Protein AF-A0A6A6FLW8-F1 (afdb_monomer)

Solvent-accessible surface area (backbone atoms only — not comparable to full-atom values): 6625 Å² total; per-residue (Å²): 142,70,78,89,72,39,71,66,57,57,48,50,57,51,49,51,52,50,20,38,68,76,42,47,80,53,38,36,57,57,43,47,61,60,68,68,51,71,80,76,84,62,86,74,70,90,83,48,68,68,56,58,51,49,52,51,32,51,50,52,29,50,48,35,39,62,51,28,50,72,46,71,84,45,44,79,76,52,28,61,36,38,48,64,29,41,50,59,54,53,50,54,27,65,71,36,90,77,64,44,72,78,45,76,5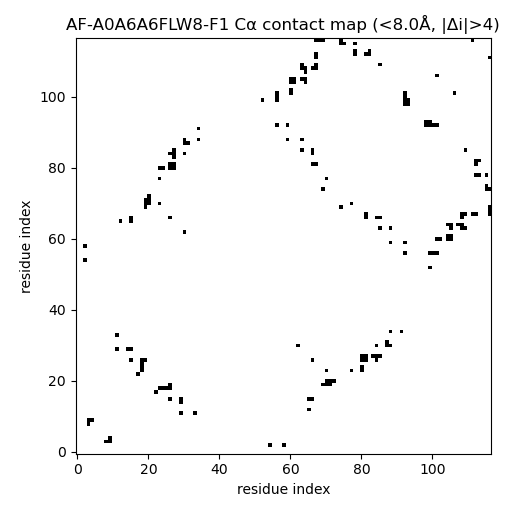9,23,53,51,16,52,52,23,38,78,72,42,77

Foldseek 3Di:
DPLVPDVLLVVLLVVLVVCLAPNLQCLQVSLVVLLPPPLDPPVPDDPCPPVSLVSNLVSLLVSLLSLLDAGDPDLVVSLVSSVSNNVVSCVSQ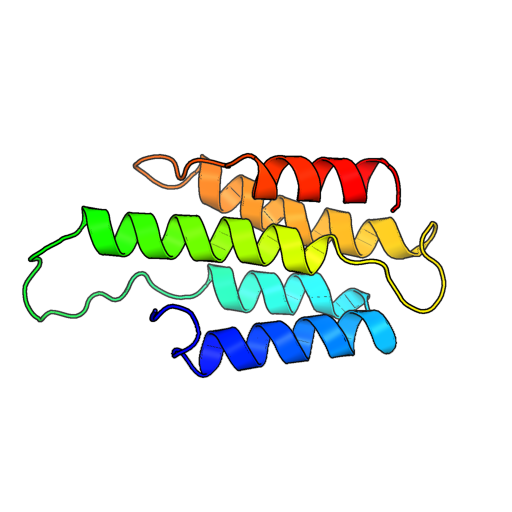CPDVVHRDRDPSSVVSVVSSVVSD

Radius of gyration: 14.6 Å; Cα contacts (8 Å, |Δi|>4): 99; chains: 1; bounding box: 32×24×46 Å

Sequence (117 aa):
PGVDSEPRFTAVVRLLRHAREVWPACMSNIVQFVLEEPIGQSEEADYAPNAKLAAKTFKLNKLMSLVSLTLAEQPKKDSDYQEASVIPILRYMSEHQPPLHINREGYRAVVRIQLGQ

Structure (mmCIF, N/CA/C/O backbone):
data_AF-A0A6A6FLW8-F1
#
_entry.id   AF-A0A6A6FLW8-F1
#
loop_
_atom_site.group_PDB
_atom_site.id
_atom_site.type_symbol
_atom_site.label_atom_id
_atom_site.label_alt_id
_atom_site.label_comp_id
_atom_site.label_asym_id
_atom_site.label_entity_id
_atom_site.label_seq_id
_atom_site.pdbx_PDB_ins_code
_atom_site.Cartn_x
_atom_site.Cartn_y
_atom_site.Cartn_z
_atom_site.occupancy
_atom_site.B_iso_or_equiv
_atom_site.auth_seq_id
_atom_site.auth_comp_id
_atom_site.auth_asym_id
_atom_site.auth_atom_id
_atom_site.pdbx_PDB_model_num
ATOM 1 N N . PRO A 1 1 ? 0.655 12.848 -16.364 1.00 40.12 1 PRO A N 1
ATOM 2 C CA . PRO A 1 1 ? -0.552 12.533 -17.164 1.00 40.12 1 PRO A CA 1
ATOM 3 C C . PRO A 1 1 ? -0.604 11.035 -17.514 1.00 40.12 1 PRO A C 1
ATOM 5 O O . PRO A 1 1 ? 0.242 10.573 -18.270 1.00 40.12 1 PRO A O 1
ATOM 8 N N . GLY A 1 2 ? -1.543 10.278 -16.929 1.00 51.34 2 GLY A N 1
ATOM 9 C CA . GLY A 1 2 ? -1.925 8.970 -17.486 1.00 51.34 2 GLY A CA 1
ATOM 10 C C . GLY A 1 2 ? -2.013 7.749 -16.563 1.00 51.34 2 GLY A C 1
ATOM 11 O O . GLY A 1 2 ? -2.295 6.679 -17.077 1.00 51.34 2 GLY A O 1
ATOM 12 N N . VAL A 1 3 ? -1.827 7.853 -15.240 1.00 50.56 3 VAL A N 1
ATOM 13 C CA . VAL A 1 3 ? -2.237 6.756 -14.319 1.00 50.56 3 VAL A CA 1
ATOM 14 C C . VAL A 1 3 ? -3.674 6.965 -13.814 1.00 50.56 3 VAL A C 1
ATOM 16 O O . VAL A 1 3 ? -4.359 6.010 -13.467 1.00 50.56 3 VAL A O 1
ATOM 19 N N . ASP A 1 4 ? -4.178 8.202 -13.895 1.00 45.25 4 ASP A N 1
ATOM 20 C CA . ASP A 1 4 ? -5.575 8.561 -13.606 1.00 45.25 4 ASP A CA 1
ATOM 21 C C . ASP A 1 4 ? -6.562 8.185 -14.732 1.00 45.25 4 ASP A C 1
ATOM 23 O O . ASP A 1 4 ? -7.763 8.390 -14.587 1.00 45.25 4 ASP A O 1
ATOM 27 N N . SER A 1 5 ? -6.081 7.618 -15.846 1.00 52.84 5 SER A N 1
ATOM 28 C CA . SER A 1 5 ? -6.912 7.202 -16.991 1.00 52.84 5 SER A CA 1
ATOM 29 C C . SER A 1 5 ? -7.181 5.699 -17.045 1.00 52.84 5 SER A C 1
ATOM 31 O O . SER A 1 5 ? -7.624 5.200 -18.074 1.00 52.84 5 SER A O 1
ATOM 33 N N . GLU A 1 6 ? -6.941 4.965 -15.958 1.00 75.38 6 GLU A N 1
ATOM 34 C CA . GLU A 1 6 ? -7.376 3.576 -15.870 1.00 75.38 6 GLU A CA 1
ATOM 35 C C . GLU A 1 6 ? -8.628 3.477 -14.986 1.00 75.38 6 GLU A C 1
ATOM 37 O O . GLU A 1 6 ? -8.533 3.616 -13.760 1.00 75.38 6 GLU A O 1
ATOM 42 N N . PRO A 1 7 ? -9.815 3.228 -15.571 1.00 84.00 7 PRO A N 1
ATOM 43 C CA . PRO A 1 7 ? -11.085 3.251 -14.843 1.00 84.00 7 PRO A CA 1
ATOM 44 C C . PRO A 1 7 ? -11.104 2.272 -13.662 1.00 84.00 7 PRO A C 1
ATOM 46 O O . PRO A 1 7 ? -11.736 2.547 -12.639 1.00 84.00 7 PRO A O 1
ATOM 49 N N . ARG A 1 8 ? -10.349 1.168 -13.762 1.00 85.62 8 ARG A N 1
ATOM 50 C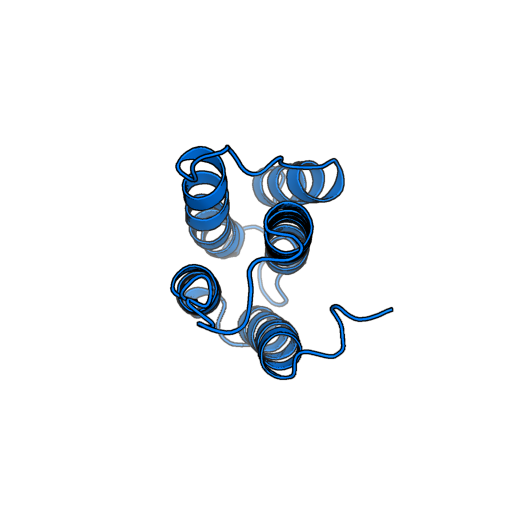 CA . ARG A 1 8 ? -10.158 0.198 -12.679 1.00 85.62 8 ARG A CA 1
ATOM 51 C C . ARG A 1 8 ? -9.492 0.830 -11.460 1.00 85.62 8 ARG A C 1
ATOM 53 O O . ARG A 1 8 ? -9.996 0.681 -10.349 1.00 85.62 8 ARG A O 1
ATOM 60 N N . PHE A 1 9 ? -8.396 1.564 -11.644 1.00 88.81 9 PHE A N 1
ATOM 61 C CA . PHE A 1 9 ? -7.694 2.177 -10.518 1.00 88.81 9 PHE A CA 1
ATOM 62 C C . PHE A 1 9 ? -8.534 3.289 -9.879 1.00 88.81 9 PHE A C 1
ATOM 64 O O . PHE A 1 9 ? -8.593 3.401 -8.655 1.00 88.81 9 PHE A O 1
ATOM 71 N N . THR A 1 10 ? -9.289 4.051 -10.677 1.00 91.31 10 THR A N 1
ATOM 72 C CA . THR A 1 10 ? -10.263 5.010 -10.133 1.00 91.31 10 THR A CA 1
ATOM 73 C C . THR A 1 10 ? -11.354 4.317 -9.307 1.00 91.31 10 THR A C 1
ATOM 75 O O . THR A 1 10 ? -11.748 4.834 -8.259 1.00 91.31 10 THR A O 1
ATOM 78 N N . ALA A 1 11 ? -11.837 3.147 -9.740 1.00 92.75 11 ALA A N 1
ATOM 79 C CA . ALA A 1 11 ? -12.787 2.352 -8.964 1.00 92.75 11 ALA A CA 1
ATOM 80 C C . ALA A 1 11 ? -12.175 1.894 -7.632 1.00 92.75 11 ALA A C 1
ATOM 82 O O . ALA A 1 11 ? -12.797 2.086 -6.592 1.00 92.75 11 ALA A O 1
ATOM 83 N N . VAL A 1 12 ? -10.929 1.410 -7.633 1.00 94.25 12 VAL A N 1
ATOM 84 C CA . VAL A 1 12 ? -10.187 1.030 -6.414 1.00 94.25 12 VAL A CA 1
ATOM 85 C C . VAL A 1 12 ? -10.074 2.199 -5.435 1.00 94.25 12 VAL A C 1
ATOM 87 O O . VAL A 1 12 ? -10.352 2.034 -4.249 1.00 94.25 12 VAL A O 1
ATOM 90 N N . VAL A 1 13 ? -9.731 3.401 -5.913 1.00 94.69 13 VAL A N 1
ATOM 91 C CA . VAL A 1 13 ? -9.660 4.611 -5.071 1.00 94.69 13 VAL A CA 1
ATOM 92 C C . VAL A 1 13 ? -11.000 4.885 -4.380 1.00 94.69 13 VAL A C 1
ATOM 94 O O . VAL A 1 13 ? -11.028 5.210 -3.189 1.00 94.69 13 VAL A O 1
ATOM 97 N N . ARG A 1 14 ? -12.111 4.766 -5.117 1.00 94.56 14 ARG A N 1
ATOM 98 C CA . ARG A 1 14 ? -13.464 4.988 -4.583 1.00 94.56 14 ARG A CA 1
ATOM 99 C C . ARG A 1 14 ? -13.889 3.881 -3.622 1.00 94.56 14 ARG A C 1
ATOM 101 O O . ARG A 1 14 ? -14.426 4.197 -2.567 1.00 94.56 14 ARG A O 1
ATOM 108 N N . LEU A 1 15 ? -13.599 2.624 -3.945 1.00 95.38 15 LEU A N 1
ATOM 109 C CA . LEU A 1 15 ? -13.891 1.474 -3.090 1.00 95.38 15 LEU A CA 1
ATOM 110 C C . LEU A 1 15 ? -13.135 1.561 -1.768 1.00 95.38 15 LEU A C 1
ATOM 112 O O . LEU A 1 15 ? -13.750 1.419 -0.721 1.00 95.38 15 LEU A O 1
ATOM 116 N N . LEU A 1 16 ? -11.836 1.878 -1.791 1.00 95.31 16 LEU A N 1
ATOM 117 C CA . LEU A 1 16 ? -11.057 2.065 -0.564 1.00 95.31 16 LEU A CA 1
ATOM 118 C C . LEU A 1 16 ? -11.581 3.229 0.273 1.00 95.31 16 LEU A C 1
ATOM 120 O O . LEU A 1 16 ? -11.597 3.141 1.496 1.00 95.31 16 LEU A O 1
ATOM 124 N N . ARG A 1 17 ? -12.013 4.320 -0.370 1.00 93.94 17 ARG A N 1
ATOM 125 C CA . ARG A 1 17 ? -12.653 5.431 0.341 1.00 93.94 17 ARG A CA 1
ATOM 126 C C . ARG A 1 17 ? -13.919 4.977 1.052 1.00 93.94 17 ARG A C 1
ATOM 128 O O . ARG A 1 17 ? -14.027 5.188 2.250 1.00 93.94 17 ARG A O 1
ATOM 135 N N . HIS A 1 18 ? -14.812 4.315 0.330 1.00 94.19 18 HIS A N 1
ATOM 136 C CA . HIS A 1 18 ? -16.068 3.840 0.890 1.00 94.19 18 HIS A CA 1
ATOM 137 C C . HIS A 1 18 ? -15.858 2.781 1.984 1.00 94.19 18 HIS A C 1
ATOM 139 O O . HIS A 1 18 ? -16.498 2.837 3.028 1.00 94.19 18 HIS A O 1
ATOM 145 N N . ALA A 1 19 ? -14.909 1.862 1.792 1.00 93.50 19 ALA A N 1
ATOM 146 C CA . ALA A 1 19 ? -14.544 0.858 2.786 1.00 93.50 19 ALA A CA 1
ATOM 147 C C . ALA A 1 19 ? -14.093 1.498 4.105 1.00 93.50 19 ALA A C 1
ATOM 149 O O . ALA A 1 19 ? -14.560 1.094 5.161 1.00 93.50 19 ALA A O 1
ATOM 150 N N . ARG A 1 20 ? -13.260 2.546 4.065 1.00 91.00 20 ARG A N 1
ATOM 151 C CA . ARG A 1 20 ? -12.829 3.260 5.283 1.00 91.00 20 ARG A CA 1
ATOM 152 C C . ARG A 1 20 ? -13.958 3.963 6.036 1.00 91.00 20 ARG A C 1
ATOM 154 O O . ARG A 1 20 ? -13.797 4.255 7.217 1.00 91.00 20 ARG A O 1
ATOM 161 N N . GLU A 1 21 ? -15.039 4.291 5.339 1.00 89.50 21 GLU A N 1
ATOM 162 C CA . GLU A 1 21 ? -16.194 4.989 5.903 1.00 89.50 21 GLU A CA 1
ATOM 163 C C . GLU A 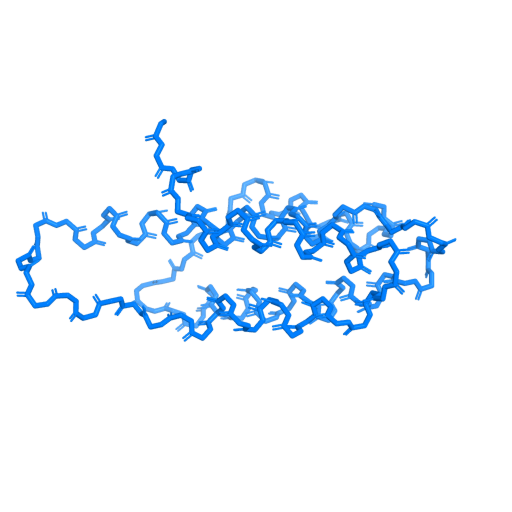1 21 ? -17.249 4.018 6.440 1.00 89.50 21 GLU A C 1
ATOM 165 O O . GLU A 1 21 ? -17.920 4.351 7.407 1.00 89.50 21 GLU A O 1
ATOM 170 N N . VAL A 1 22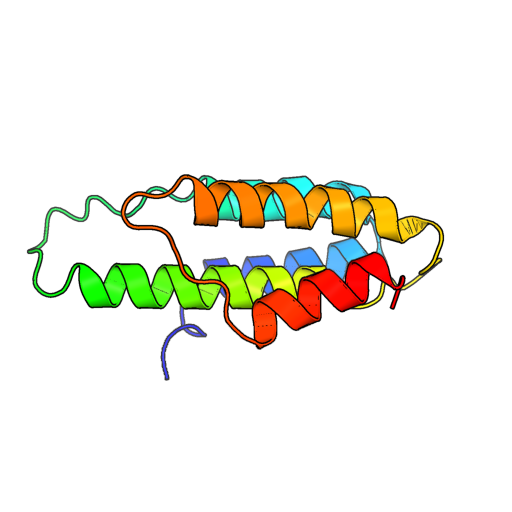 ? -17.409 2.843 5.818 1.00 91.31 22 VAL A N 1
ATOM 171 C CA . VAL A 1 22 ? -18.570 1.966 6.060 1.00 91.31 22 VAL A CA 1
ATOM 172 C C . VAL A 1 22 ? -18.191 0.531 6.433 1.00 91.31 22 VAL A C 1
ATOM 174 O O . VAL A 1 22 ? -18.923 -0.119 7.175 1.00 91.31 22 VAL A O 1
ATOM 177 N N . TRP A 1 23 ? -17.077 -0.006 5.923 1.00 91.88 23 TRP A N 1
ATOM 178 C CA . TRP A 1 23 ? -16.673 -1.391 6.195 1.00 91.88 23 TRP A CA 1
ATOM 179 C C . TRP A 1 23 ? -15.154 -1.615 6.048 1.00 91.88 23 TRP A C 1
ATOM 181 O O . TRP A 1 23 ? -14.701 -2.168 5.040 1.00 91.88 23 TRP A O 1
ATOM 191 N N . PRO A 1 24 ? -14.339 -1.230 7.052 1.00 91.50 24 PRO A N 1
ATOM 192 C CA . PRO A 1 24 ? -12.877 -1.316 6.974 1.00 91.50 24 PRO A CA 1
ATOM 193 C C . PRO A 1 24 ? -12.329 -2.722 6.699 1.00 91.50 24 PRO A C 1
ATOM 195 O O . PRO A 1 24 ? -11.325 -2.879 6.006 1.00 91.50 24 PRO A O 1
ATOM 198 N N . ALA A 1 25 ? -13.017 -3.763 7.172 1.00 91.44 25 ALA A N 1
ATOM 199 C CA . ALA A 1 25 ? -12.576 -5.146 7.012 1.00 91.44 25 ALA A CA 1
ATOM 200 C C . ALA A 1 25 ? -12.474 -5.611 5.545 1.00 91.44 25 ALA A C 1
ATOM 202 O O . ALA A 1 25 ? -11.740 -6.554 5.259 1.00 91.44 25 ALA A O 1
ATOM 203 N N . CYS A 1 26 ? -13.155 -4.960 4.592 1.00 94.19 26 CYS A N 1
ATOM 204 C CA . CYS A 1 26 ? -13.047 -5.325 3.175 1.00 94.19 26 CYS A CA 1
ATOM 205 C C . CYS A 1 26 ? -11.832 -4.700 2.462 1.00 94.19 26 CYS A C 1
ATOM 207 O O . CYS A 1 26 ? -11.562 -5.043 1.307 1.00 94.19 26 CYS A O 1
ATOM 209 N N . MET A 1 27 ? -11.062 -3.827 3.128 1.00 95.12 27 MET A N 1
ATOM 210 C CA . MET A 1 27 ? -9.891 -3.166 2.535 1.00 95.12 27 MET A CA 1
ATOM 211 C C . MET A 1 27 ? -8.857 -4.167 2.010 1.00 95.12 27 MET A C 1
ATOM 213 O O . MET A 1 27 ? -8.330 -3.972 0.913 1.00 95.12 27 MET A O 1
ATOM 217 N N . SER A 1 28 ? -8.623 -5.269 2.730 1.00 94.94 28 SER A N 1
ATOM 218 C CA . SER A 1 28 ? -7.661 -6.296 2.313 1.00 94.94 28 SER A CA 1
ATOM 219 C C . SER A 1 28 ? -8.108 -7.012 1.036 1.00 94.94 28 SER A C 1
ATOM 221 O O . SER A 1 28 ? -7.283 -7.253 0.158 1.00 94.94 28 SER A O 1
ATOM 223 N N . ASN A 1 29 ? -9.415 -7.242 0.865 1.00 96.19 29 ASN A N 1
ATOM 224 C CA . ASN A 1 29 ? -9.977 -7.821 -0.361 1.00 96.19 29 ASN A CA 1
ATOM 225 C C . ASN A 1 29 ? -9.799 -6.876 -1.559 1.00 96.19 29 ASN A C 1
ATOM 227 O O . ASN A 1 29 ? -9.460 -7.313 -2.656 1.00 96.19 29 ASN A O 1
ATOM 231 N N . ILE A 1 30 ? -9.991 -5.567 -1.353 1.00 96.44 30 ILE A N 1
ATOM 232 C CA . ILE A 1 30 ? -9.783 -4.562 -2.407 1.00 96.44 30 ILE A CA 1
ATOM 233 C C . ILE A 1 30 ? -8.306 -4.509 -2.812 1.00 96.44 30 ILE A C 1
ATOM 235 O O . ILE A 1 30 ? -8.000 -4.430 -4.001 1.00 96.44 30 ILE A O 1
ATOM 239 N N . VAL A 1 31 ? -7.387 -4.566 -1.844 1.00 96.75 31 VAL A N 1
ATOM 240 C CA . VAL A 1 31 ? -5.948 -4.643 -2.129 1.00 96.75 31 VAL A CA 1
ATOM 241 C C . VAL A 1 31 ? -5.623 -5.912 -2.908 1.00 96.75 31 VAL A C 1
ATOM 243 O O . VAL A 1 31 ? -4.952 -5.832 -3.935 1.00 96.75 31 VAL A O 1
ATOM 246 N N . GLN A 1 32 ? -6.121 -7.064 -2.467 1.00 94.94 32 GLN A N 1
ATOM 247 C CA . GLN A 1 32 ? -5.886 -8.339 -3.133 1.00 94.94 32 GLN A CA 1
ATOM 248 C C . GLN A 1 32 ? -6.378 -8.320 -4.587 1.00 94.94 32 GLN A C 1
ATOM 250 O O . GLN A 1 32 ? -5.631 -8.707 -5.481 1.00 94.94 32 GLN A O 1
ATOM 255 N N . PHE A 1 33 ? -7.549 -7.734 -4.850 1.00 93.19 33 PHE A N 1
ATOM 256 C CA . PHE A 1 33 ? -8.061 -7.526 -6.208 1.00 93.19 33 PHE A CA 1
ATOM 257 C C . PHE A 1 33 ? -7.114 -6.711 -7.111 1.00 93.19 33 PHE A C 1
ATOM 259 O O . PHE A 1 33 ? -7.107 -6.899 -8.329 1.00 93.19 33 PHE A O 1
ATOM 266 N N . VAL A 1 34 ? -6.319 -5.793 -6.548 1.00 92.75 34 VAL A N 1
ATOM 267 C CA . VAL A 1 34 ? -5.284 -5.058 -7.298 1.00 92.75 34 VAL A CA 1
ATOM 268 C C . VAL A 1 34 ? -4.041 -5.919 -7.518 1.00 92.75 34 VAL A C 1
ATOM 270 O O . VAL A 1 34 ? -3.452 -5.869 -8.594 1.00 92.75 34 VAL A O 1
ATOM 273 N N . LEU A 1 35 ? -3.625 -6.698 -6.517 1.00 92.75 35 LEU A N 1
ATOM 274 C CA . LEU A 1 35 ? -2.419 -7.530 -6.598 1.00 92.75 35 LEU A CA 1
ATOM 275 C C . LEU A 1 35 ? -2.584 -8.724 -7.547 1.00 92.75 35 LEU A C 1
ATOM 277 O O . LEU A 1 35 ? -1.627 -9.096 -8.222 1.00 92.75 35 LEU A O 1
ATOM 281 N N . GLU A 1 36 ? -3.795 -9.273 -7.639 1.00 89.44 36 GLU A N 1
ATOM 282 C CA . GLU A 1 36 ? -4.168 -10.354 -8.560 1.00 89.44 36 GLU A CA 1
ATOM 283 C C . GLU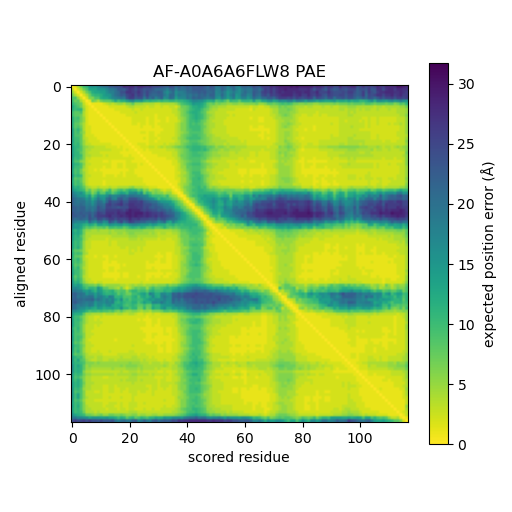 A 1 36 ? -4.270 -9.897 -10.020 1.00 89.44 36 GLU A C 1
ATOM 285 O O . GLU A 1 36 ? -4.490 -10.717 -10.908 1.00 89.44 36 GLU A O 1
ATOM 290 N N . GLU A 1 37 ? -4.103 -8.600 -10.303 1.00 80.19 37 GLU A N 1
ATOM 291 C CA . GLU A 1 37 ? -4.024 -8.115 -11.674 1.00 80.19 37 GLU A CA 1
ATOM 292 C C . GLU A 1 37 ? -2.835 -8.769 -12.400 1.00 80.19 37 GLU A C 1
ATOM 294 O O . GLU A 1 37 ? -1.672 -8.482 -12.062 1.00 80.19 37 GLU A O 1
ATOM 299 N N . PRO A 1 38 ? -3.099 -9.619 -13.417 1.00 65.19 38 PRO A N 1
ATOM 300 C CA . PRO A 1 38 ? -2.030 -10.210 -14.193 1.00 65.19 38 PRO A CA 1
ATOM 301 C C . PRO A 1 38 ? -1.242 -9.075 -14.839 1.00 65.19 38 PRO A C 1
ATOM 303 O O . PRO A 1 38 ? -1.811 -8.126 -15.384 1.00 65.19 38 PRO A O 1
ATOM 306 N N . ILE A 1 39 ? 0.087 -9.155 -14.766 1.00 61.09 39 ILE A N 1
ATOM 307 C CA . ILE A 1 39 ? 0.948 -8.306 -15.588 1.00 61.09 39 ILE A CA 1
ATOM 308 C C . ILE A 1 39 ? 0.574 -8.668 -17.017 1.00 61.09 39 ILE A C 1
ATOM 310 O O . ILE A 1 39 ? 0.872 -9.779 -17.444 1.00 61.09 39 ILE A O 1
ATOM 314 N N . GLY A 1 40 ? -0.174 -7.791 -17.691 1.00 53.00 40 GLY A N 1
ATOM 315 C CA . GLY A 1 40 ? -0.760 -8.098 -18.986 1.00 53.00 40 GLY A CA 1
ATOM 316 C C . GLY A 1 40 ? 0.281 -8.725 -19.905 1.00 53.00 40 GLY A C 1
ATOM 317 O O . GLY A 1 40 ? 1.215 -8.047 -20.336 1.00 53.00 40 GLY A O 1
ATOM 318 N N . GLN A 1 41 ? 0.091 -10.011 -20.210 1.00 44.00 41 GLN A N 1
ATOM 319 C CA . GLN A 1 41 ? 0.643 -10.674 -21.386 1.00 44.00 41 GLN A CA 1
ATOM 320 C C . GLN A 1 41 ? -0.096 -10.109 -22.605 1.00 44.00 41 GLN A C 1
ATOM 322 O O . GLN A 1 41 ? -0.826 -10.801 -23.299 1.00 44.00 41 GLN A O 1
ATOM 327 N N . SER A 1 42 ? -0.018 -8.795 -22.807 1.00 44.00 42 SER A N 1
ATOM 328 C CA . SER A 1 42 ? -0.451 -8.191 -24.054 1.00 44.00 42 SER A CA 1
ATOM 329 C C . SER A 1 42 ? 0.600 -8.606 -25.080 1.00 44.00 42 SER A C 1
ATOM 331 O O . SER A 1 42 ? 1.713 -8.078 -25.046 1.00 44.00 42 SER A O 1
ATOM 333 N N . GLU A 1 43 ? 0.266 -9.572 -25.933 1.00 45.47 43 GLU A N 1
ATOM 334 C CA . GLU A 1 43 ? 1.102 -10.101 -27.026 1.00 45.47 43 GLU A CA 1
ATOM 335 C C . GLU A 1 43 ? 1.557 -9.017 -28.030 1.00 45.47 43 GLU A C 1
ATOM 337 O O . GLU A 1 43 ? 2.398 -9.254 -28.893 1.00 45.47 43 GLU A O 1
ATOM 342 N N . GLU A 1 44 ? 1.061 -7.790 -27.887 1.00 45.53 44 GLU A N 1
ATOM 343 C CA . GLU A 1 44 ? 1.489 -6.619 -28.639 1.00 45.53 44 GLU A CA 1
ATOM 344 C C . GLU A 1 44 ? 2.775 -6.020 -28.046 1.00 45.53 44 GLU A C 1
ATOM 346 O O . GLU A 1 44 ? 2.764 -5.176 -27.151 1.00 45.53 44 GLU A O 1
ATOM 351 N N . ALA A 1 45 ? 3.891 -6.514 -28.581 1.00 44.47 45 ALA A N 1
ATOM 352 C CA . ALA A 1 45 ? 5.194 -5.868 -28.712 1.00 44.47 45 ALA A CA 1
ATOM 353 C C . ALA A 1 45 ? 5.752 -5.126 -27.475 1.00 44.47 45 ALA A C 1
ATOM 355 O O . ALA A 1 45 ? 5.423 -3.988 -27.136 1.00 44.47 45 ALA A O 1
ATOM 356 N N . ASP A 1 46 ? 6.716 -5.802 -26.862 1.00 51.25 46 ASP A N 1
ATOM 357 C CA . ASP A 1 46 ? 7.494 -5.472 -25.675 1.00 51.25 46 ASP A CA 1
ATOM 358 C C . ASP A 1 46 ? 8.442 -4.263 -25.860 1.00 51.25 46 ASP A C 1
ATOM 360 O O . ASP A 1 46 ? 9.662 -4.371 -25.767 1.00 51.25 46 ASP A O 1
ATOM 364 N N . TYR A 1 47 ? 7.902 -3.077 -26.155 1.00 54.66 47 TYR A N 1
ATOM 365 C CA . TYR A 1 47 ? 8.729 -1.890 -26.417 1.00 54.66 47 TYR A CA 1
ATOM 366 C C . TYR A 1 47 ? 9.271 -1.204 -25.151 1.00 54.66 47 TYR A C 1
ATOM 368 O O . TYR A 1 47 ? 10.190 -0.391 -25.250 1.00 54.66 47 TYR A O 1
ATOM 376 N N . ALA A 1 48 ? 8.742 -1.501 -23.956 1.00 59.84 48 ALA A N 1
ATOM 377 C CA . ALA A 1 48 ? 9.219 -0.880 -22.715 1.00 59.84 48 ALA A CA 1
ATOM 378 C C . ALA A 1 48 ? 8.829 -1.664 -21.441 1.00 59.84 48 ALA A C 1
ATOM 380 O O . ALA A 1 48 ? 8.024 -1.167 -20.639 1.00 59.84 48 ALA A O 1
ATOM 381 N N . PRO A 1 49 ? 9.418 -2.847 -21.184 1.00 71.00 49 PRO A N 1
ATOM 382 C CA . PRO A 1 49 ? 9.192 -3.598 -19.941 1.00 71.00 49 PRO A CA 1
ATOM 383 C C . PRO A 1 49 ? 9.454 -2.736 -18.692 1.00 71.00 49 PRO A C 1
ATOM 385 O O . PRO A 1 49 ? 8.694 -2.768 -17.723 1.00 71.00 49 PRO A O 1
ATOM 388 N N . ASN A 1 50 ? 10.448 -1.845 -18.766 1.00 78.69 50 ASN A N 1
ATOM 389 C CA . ASN A 1 50 ? 10.784 -0.901 -17.699 1.00 78.69 50 ASN A CA 1
ATOM 390 C C . ASN A 1 50 ? 9.678 0.134 -17.423 1.00 78.69 50 ASN A C 1
ATOM 392 O O . ASN A 1 50 ? 9.469 0.508 -16.271 1.00 78.69 50 ASN A O 1
ATOM 396 N N . ALA A 1 51 ? 8.946 0.590 -18.446 1.00 81.94 51 ALA A N 1
ATOM 397 C CA . ALA A 1 51 ? 7.866 1.562 -18.265 1.00 81.94 51 ALA A CA 1
ATOM 398 C C . ALA A 1 51 ? 6.633 0.919 -17.611 1.00 81.94 51 ALA A C 1
ATOM 400 O O . ALA A 1 51 ? 6.048 1.506 -16.699 1.00 81.94 51 ALA A O 1
ATOM 401 N N . LYS A 1 52 ? 6.281 -0.314 -18.013 1.00 82.00 52 LYS A N 1
ATOM 402 C CA . LYS A 1 52 ? 5.216 -1.105 -17.367 1.00 82.00 52 LYS A CA 1
ATOM 403 C C . LYS A 1 52 ? 5.552 -1.369 -15.896 1.00 82.00 52 LYS A C 1
ATOM 405 O O . LYS A 1 52 ? 4.711 -1.164 -15.018 1.00 82.00 52 LYS A O 1
ATOM 410 N N . LEU A 1 53 ? 6.802 -1.742 -15.620 1.00 85.81 53 LEU A N 1
ATOM 411 C CA . LEU A 1 53 ? 7.303 -1.965 -14.265 1.00 85.81 53 LEU A CA 1
ATOM 412 C C . LEU A 1 53 ? 7.266 -0.689 -13.412 1.00 85.81 53 LEU A C 1
ATOM 414 O O . LEU A 1 53 ? 6.806 -0.719 -12.267 1.00 85.81 53 LEU A O 1
ATOM 418 N N . ALA A 1 54 ? 7.699 0.445 -13.968 1.00 88.56 54 ALA A N 1
ATOM 419 C CA . ALA A 1 54 ? 7.655 1.740 -13.294 1.00 88.56 54 ALA A CA 1
ATOM 420 C C . ALA A 1 54 ? 6.213 2.173 -12.988 1.00 88.56 54 ALA A C 1
ATOM 422 O O . ALA A 1 54 ? 5.927 2.608 -11.872 1.00 88.56 54 ALA A O 1
ATOM 423 N N . ALA A 1 55 ? 5.286 1.987 -13.932 1.00 88.06 55 ALA A N 1
ATOM 424 C CA . ALA A 1 55 ? 3.868 2.271 -13.728 1.00 88.06 55 ALA A CA 1
ATOM 425 C C . ALA A 1 55 ? 3.260 1.386 -12.627 1.00 88.06 55 ALA A C 1
ATOM 427 O O . ALA A 1 55 ? 2.551 1.897 -11.758 1.00 88.06 55 ALA A O 1
ATOM 428 N N . LYS A 1 56 ? 3.578 0.083 -12.603 1.00 89.44 56 LYS A N 1
ATOM 429 C CA . LYS A 1 56 ? 3.137 -0.829 -11.534 1.00 89.44 56 LYS A CA 1
ATOM 430 C C . LYS A 1 56 ? 3.720 -0.426 -10.178 1.00 89.44 56 LYS A C 1
ATOM 432 O O . LYS A 1 56 ? 2.981 -0.311 -9.205 1.00 89.44 56 LYS A O 1
ATOM 437 N N . THR A 1 57 ? 5.013 -0.111 -10.130 1.00 93.06 57 THR A N 1
ATOM 438 C CA . THR A 1 57 ? 5.686 0.381 -8.915 1.00 93.06 57 THR A CA 1
ATOM 439 C C . THR A 1 57 ? 5.025 1.656 -8.390 1.00 93.06 57 THR A C 1
ATOM 441 O O . THR A 1 57 ? 4.750 1.769 -7.194 1.00 93.06 57 THR A O 1
ATOM 444 N N . PHE A 1 58 ? 4.715 2.606 -9.275 1.00 93.38 58 PHE A N 1
ATOM 445 C CA . PHE A 1 58 ? 4.003 3.832 -8.921 1.00 93.38 58 PHE A CA 1
ATOM 446 C C . PHE A 1 58 ? 2.602 3.538 -8.365 1.00 93.38 58 PHE A C 1
ATOM 448 O O . PHE A 1 58 ? 2.259 4.037 -7.293 1.00 93.38 58 PHE A O 1
ATOM 455 N N . LYS A 1 59 ? 1.819 2.683 -9.039 1.00 93.19 59 LYS A N 1
ATOM 456 C CA . LYS A 1 59 ? 0.472 2.283 -8.594 1.00 93.19 59 LYS A CA 1
ATOM 457 C C . LYS A 1 59 ? 0.483 1.637 -7.209 1.00 93.19 59 LYS A C 1
ATOM 459 O O . LYS A 1 59 ? -0.362 1.979 -6.391 1.00 93.19 59 LYS A O 1
ATOM 464 N N . LEU A 1 60 ? 1.435 0.749 -6.918 1.00 95.62 60 LEU A N 1
ATOM 465 C CA . LEU A 1 60 ? 1.520 0.075 -5.616 1.00 95.62 60 LEU A CA 1
ATOM 466 C C . LEU A 1 60 ? 1.934 1.031 -4.491 1.00 95.62 60 LEU A C 1
ATOM 468 O O . LEU A 1 60 ? 1.327 1.012 -3.422 1.00 95.62 60 LEU A O 1
ATOM 472 N N . ASN A 1 61 ? 2.885 1.938 -4.741 1.00 97.44 61 ASN A N 1
ATOM 473 C CA . ASN A 1 61 ? 3.201 3.003 -3.781 1.00 97.44 61 ASN A CA 1
ATOM 474 C C . ASN A 1 61 ? 1.986 3.909 -3.526 1.00 97.44 61 ASN A C 1
ATOM 476 O O . ASN A 1 61 ? 1.698 4.265 -2.380 1.00 97.44 61 ASN A O 1
ATOM 480 N N . LYS A 1 62 ? 1.220 4.223 -4.577 1.00 96.25 62 LYS A N 1
ATOM 481 C CA . LYS A 1 62 ? -0.023 4.986 -4.450 1.00 96.25 62 LYS A CA 1
ATOM 482 C C . LYS A 1 62 ? -1.103 4.218 -3.686 1.00 96.25 62 LYS A C 1
ATOM 484 O O . LYS A 1 62 ? -1.818 4.817 -2.886 1.00 96.25 62 LYS A O 1
ATOM 489 N N . LEU A 1 63 ? -1.209 2.909 -3.895 1.00 96.56 63 LEU A N 1
ATOM 490 C CA . LEU A 1 63 ? -2.137 2.042 -3.174 1.00 96.56 63 LEU A CA 1
ATOM 491 C C . LEU A 1 63 ? -1.833 2.040 -1.672 1.00 96.56 63 LEU A C 1
ATOM 493 O O . LEU A 1 63 ? -2.749 2.263 -0.886 1.00 96.56 63 LEU A O 1
ATOM 497 N N . MET A 1 64 ? -0.561 1.903 -1.275 1.00 97.25 64 MET A N 1
ATOM 498 C CA . MET A 1 64 ? -0.157 2.020 0.135 1.00 97.25 64 MET A CA 1
ATOM 499 C C . MET A 1 64 ? -0.584 3.369 0.728 1.00 97.25 64 MET A C 1
ATOM 501 O O . MET A 1 64 ? -1.189 3.416 1.796 1.00 97.25 64 MET A O 1
ATOM 505 N N . SER A 1 65 ? -0.346 4.466 0.003 1.00 96.06 65 SER A N 1
ATOM 506 C CA . SER A 1 65 ? -0.769 5.819 0.395 1.00 96.06 65 SER A CA 1
ATOM 507 C C . SER A 1 65 ? -2.279 5.908 0.657 1.00 96.06 65 SER A C 1
ATOM 509 O O . SER A 1 65 ? -2.692 6.471 1.669 1.00 96.06 65 SER A O 1
ATOM 511 N N . LEU A 1 66 ? -3.104 5.292 -0.199 1.00 95.62 66 LEU A N 1
ATOM 512 C CA . LEU A 1 66 ? -4.564 5.240 -0.043 1.00 95.62 66 LEU A CA 1
ATOM 513 C C . LEU A 1 66 ? -5.009 4.370 1.137 1.00 95.62 66 LEU A C 1
ATOM 515 O O . LEU A 1 66 ? -5.969 4.734 1.814 1.00 95.62 66 LEU A O 1
ATOM 519 N N . VAL A 1 67 ? -4.336 3.241 1.377 1.00 95.44 67 VAL A N 1
ATOM 520 C CA . VAL A 1 67 ? -4.588 2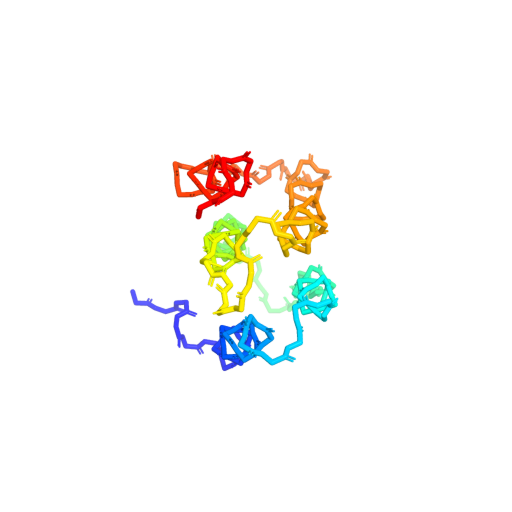.373 2.540 1.00 95.44 67 VAL A CA 1
ATOM 521 C C . VAL A 1 67 ? -4.290 3.122 3.840 1.00 95.44 67 VAL A C 1
ATOM 523 O O . VAL A 1 67 ? -5.080 3.040 4.772 1.00 95.44 67 VAL A O 1
ATOM 526 N N . SER A 1 68 ? -3.219 3.921 3.873 1.00 93.69 68 SER A N 1
ATOM 527 C CA . SER A 1 68 ? -2.800 4.676 5.065 1.00 93.69 68 SER A CA 1
ATOM 528 C C . SER A 1 68 ? -3.672 5.879 5.431 1.00 93.69 68 SER A C 1
ATOM 530 O O . SER A 1 68 ? -3.367 6.574 6.392 1.00 93.69 68 SER A O 1
ATOM 532 N N . LEU A 1 69 ? -4.707 6.195 4.650 1.00 92.19 69 LEU A N 1
ATOM 533 C CA . LEU A 1 69 ? -5.601 7.304 4.981 1.00 92.19 69 LEU A CA 1
ATOM 534 C C . LEU A 1 69 ? -6.485 6.931 6.172 1.00 92.19 69 LEU A C 1
ATOM 536 O O . LEU A 1 69 ? -7.010 5.822 6.214 1.00 92.19 69 LEU A O 1
ATOM 540 N N . THR A 1 70 ? -6.683 7.880 7.084 1.00 83.81 70 THR A N 1
ATOM 541 C CA . THR A 1 70 ? -7.432 7.719 8.335 1.00 83.81 70 THR A CA 1
ATOM 542 C C . THR A 1 70 ? -8.839 7.136 8.124 1.00 83.81 70 THR A C 1
ATOM 544 O O . THR A 1 70 ? -9.519 7.445 7.138 1.00 83.81 70 THR A O 1
ATOM 547 N N . LEU A 1 71 ? -9.267 6.288 9.061 1.00 80.75 71 LEU A N 1
ATOM 548 C CA . LEU A 1 71 ? -10.600 5.678 9.106 1.00 80.75 71 LEU A CA 1
ATOM 549 C C . LEU A 1 71 ? -11.617 6.602 9.789 1.00 80.75 71 LEU A C 1
ATOM 551 O O . LEU A 1 71 ? -11.248 7.386 10.664 1.00 80.75 71 LEU A O 1
ATOM 555 N N . ALA A 1 72 ? -12.889 6.516 9.390 1.00 70.50 72 ALA A N 1
ATOM 556 C CA . ALA A 1 72 ? -13.917 7.469 9.814 1.00 70.50 72 ALA A CA 1
ATOM 557 C C . ALA A 1 72 ? -14.384 7.288 11.270 1.00 70.50 72 ALA A C 1
ATOM 559 O O . ALA A 1 72 ? -14.747 8.273 11.910 1.00 70.50 72 ALA A O 1
ATOM 560 N N . GLU A 1 73 ? -14.380 6.059 11.797 1.00 63.38 73 GLU A N 1
ATOM 561 C CA . GLU A 1 73 ? -15.068 5.749 13.056 1.00 63.38 73 GLU A CA 1
ATOM 562 C C . GLU A 1 73 ? -14.122 5.632 14.261 1.00 63.38 73 GLU A C 1
ATOM 564 O O . GLU A 1 73 ? -14.354 6.307 15.268 1.00 63.38 73 GLU A O 1
ATOM 569 N N . GLN A 1 74 ? -13.062 4.805 14.211 1.00 64.19 74 GLN A N 1
ATOM 570 C CA . GLN A 1 74 ? -12.168 4.583 15.365 1.00 64.19 74 GLN A CA 1
ATOM 571 C C . GLN A 1 74 ? -10.693 4.375 14.943 1.00 64.19 74 GLN A C 1
ATOM 573 O O . GLN A 1 74 ? -10.202 3.245 14.947 1.00 64.19 74 GLN A O 1
ATOM 578 N N . PRO A 1 75 ? -9.915 5.452 14.687 1.00 60.75 75 PRO A N 1
ATOM 579 C CA . PRO A 1 75 ? -8.561 5.373 14.112 1.00 60.75 75 PRO A CA 1
ATOM 580 C C . PRO A 1 75 ? -7.577 4.429 14.823 1.00 60.75 75 PRO A C 1
ATOM 582 O O . PRO A 1 75 ? -6.693 3.871 14.186 1.00 60.75 75 PRO A O 1
ATOM 585 N N . LYS A 1 76 ? -7.728 4.235 16.142 1.00 61.66 76 LYS A N 1
ATOM 586 C CA . LYS A 1 76 ? -6.864 3.350 16.946 1.00 61.66 76 LYS A CA 1
ATOM 587 C C . LYS A 1 76 ? -7.318 1.893 17.024 1.00 61.66 76 LYS A C 1
ATOM 589 O O . LYS A 1 76 ? -6.517 1.051 17.398 1.00 61.66 76 LYS A O 1
ATOM 594 N N . LYS A 1 77 ? -8.597 1.607 16.783 1.00 64.62 77 LYS A N 1
ATOM 595 C CA . LYS A 1 77 ? -9.129 0.233 16.803 1.00 64.62 77 LYS A CA 1
ATOM 596 C C . LYS A 1 77 ? -9.150 -0.384 15.414 1.00 64.62 77 LYS A C 1
ATOM 598 O O . LYS A 1 77 ? -9.055 -1.595 15.291 1.00 64.62 77 LYS A O 1
ATOM 603 N N . ASP A 1 78 ? -9.232 0.456 14.390 1.00 68.31 78 ASP A N 1
ATOM 604 C CA . ASP A 1 78 ? -9.345 0.018 13.005 1.00 68.31 78 ASP A CA 1
ATOM 605 C C . ASP A 1 78 ? -7.992 0.015 12.263 1.00 68.31 78 ASP A C 1
ATOM 607 O O . ASP A 1 78 ? -7.940 -0.32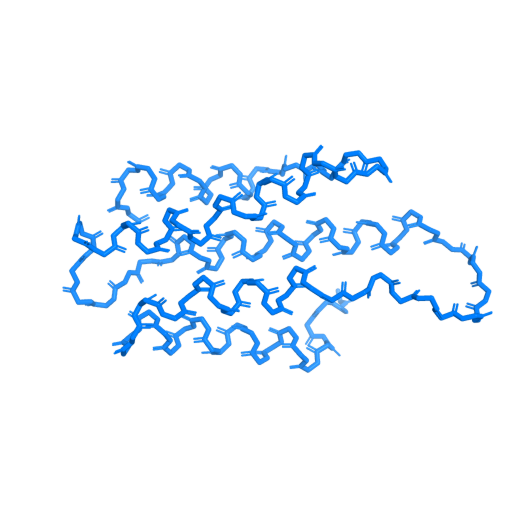1 11.077 1.00 68.31 78 ASP A O 1
ATOM 611 N N . SER A 1 79 ? -6.887 0.357 12.944 1.00 81.06 79 SER A N 1
ATOM 612 C CA . SER A 1 79 ? -5.527 0.314 12.379 1.00 81.06 79 SER A CA 1
ATOM 613 C C . SER A 1 79 ? -5.131 -1.087 11.916 1.00 81.06 79 SER A C 1
ATOM 615 O O . SER A 1 79 ? -4.428 -1.223 10.914 1.00 81.06 79 SER A O 1
ATOM 617 N N . ASP A 1 80 ? -5.652 -2.124 12.575 1.00 89.38 80 ASP A N 1
ATOM 618 C CA . ASP A 1 80 ? -5.404 -3.528 12.237 1.00 89.38 80 ASP A CA 1
ATOM 619 C C . ASP A 1 80 ? -5.837 -3.843 10.796 1.00 89.38 80 ASP A C 1
ATOM 621 O O . ASP A 1 80 ? -5.164 -4.589 10.085 1.00 89.38 80 ASP A O 1
ATOM 625 N N . TYR A 1 81 ? -6.919 -3.220 10.310 1.00 92.19 81 TYR A N 1
ATOM 626 C CA . TYR A 1 81 ? -7.379 -3.404 8.932 1.00 92.19 81 TYR A CA 1
ATOM 627 C C . TYR A 1 81 ? -6.450 -2.739 7.917 1.00 92.19 81 TYR A C 1
ATOM 629 O O . TYR A 1 81 ? -6.241 -3.273 6.824 1.00 92.19 81 TYR A O 1
ATOM 637 N N . GLN A 1 82 ? -5.869 -1.585 8.253 1.00 92.94 82 GLN A N 1
ATOM 638 C CA . GLN A 1 82 ? -4.872 -0.941 7.398 1.00 92.94 82 GLN A CA 1
ATOM 639 C C . GLN A 1 82 ? -3.572 -1.745 7.373 1.00 92.94 82 GLN A C 1
ATOM 641 O O . GLN A 1 82 ? -2.998 -1.932 6.299 1.00 92.94 82 GLN A O 1
ATOM 646 N N . GLU A 1 83 ? -3.137 -2.262 8.523 1.00 93.38 83 GLU A N 1
ATOM 647 C CA . GLU A 1 83 ? -1.949 -3.108 8.632 1.00 93.38 83 GLU A CA 1
ATOM 648 C C . GLU A 1 83 ? -2.122 -4.410 7.838 1.00 93.38 83 GLU A C 1
ATOM 650 O O . GLU A 1 83 ? -1.314 -4.712 6.953 1.00 93.38 83 GLU A O 1
ATOM 655 N N . ALA A 1 84 ? -3.237 -5.115 8.040 1.00 94.44 84 ALA A N 1
ATOM 656 C CA . ALA A 1 84 ? -3.582 -6.315 7.279 1.00 94.44 84 ALA A CA 1
ATOM 657 C C . ALA A 1 84 ? -3.657 -6.054 5.764 1.00 94.44 84 ALA A C 1
ATOM 659 O O . ALA A 1 84 ? -3.342 -6.933 4.962 1.00 94.44 84 ALA A O 1
ATOM 660 N N . SER A 1 85 ? -4.023 -4.835 5.357 1.00 96.25 85 SER A N 1
ATOM 661 C CA . SER A 1 85 ? -4.114 -4.445 3.947 1.00 96.25 85 SER A CA 1
ATOM 662 C C . SER A 1 85 ? -2.779 -4.003 3.340 1.00 96.25 85 SER A C 1
ATOM 664 O O . SER A 1 85 ? -2.591 -4.156 2.135 1.00 96.25 85 SER A O 1
ATOM 666 N N . VAL A 1 86 ? -1.834 -3.462 4.118 1.00 96.56 86 VAL A N 1
ATOM 667 C CA . VAL A 1 86 ? -0.539 -2.994 3.583 1.00 96.56 86 VAL A CA 1
ATOM 668 C C . VAL A 1 86 ? 0.4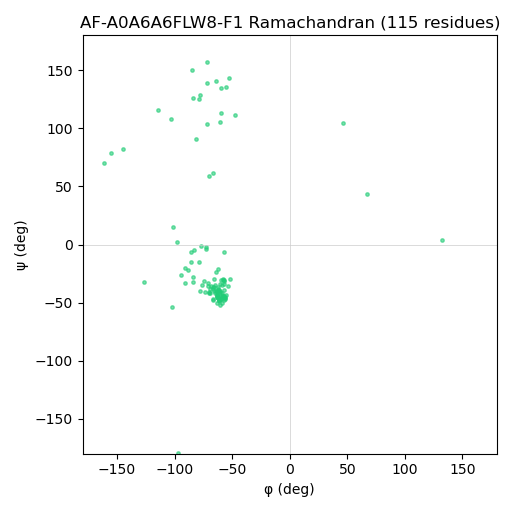84 -4.126 3.449 1.00 96.56 86 VAL A C 1
ATOM 670 O O . VAL A 1 86 ? 1.284 -4.117 2.510 1.00 96.56 86 VAL A O 1
ATOM 673 N N . ILE A 1 87 ? 0.437 -5.131 4.332 1.00 96.81 87 ILE A N 1
ATOM 674 C CA . ILE A 1 87 ? 1.379 -6.264 4.343 1.00 96.81 87 ILE A CA 1
ATOM 675 C C . ILE A 1 87 ? 1.419 -7.017 2.998 1.00 96.81 87 ILE A C 1
ATOM 677 O O . ILE A 1 87 ? 2.523 -7.244 2.493 1.00 96.81 87 ILE A O 1
ATOM 681 N N . PRO A 1 88 ? 0.283 -7.373 2.362 1.00 96.81 88 PRO A N 1
ATOM 682 C CA . PRO A 1 88 ? 0.296 -8.032 1.056 1.00 96.81 88 PRO A CA 1
ATOM 683 C C . PRO A 1 88 ? 0.965 -7.194 -0.037 1.00 96.81 88 PRO A C 1
ATOM 685 O O . PRO A 1 88 ? 1.642 -7.749 -0.898 1.00 96.81 88 PRO A O 1
ATOM 688 N N . ILE A 1 89 ? 0.829 -5.863 0.010 1.00 97.31 89 ILE A N 1
ATOM 689 C CA . ILE A 1 89 ? 1.466 -4.960 -0.960 1.00 97.31 89 ILE A CA 1
ATOM 690 C C . ILE A 1 89 ? 2.984 -5.005 -0.790 1.00 97.31 89 ILE A C 1
ATOM 692 O O . ILE A 1 89 ? 3.708 -5.167 -1.772 1.00 97.31 89 ILE A O 1
ATOM 696 N N . LEU A 1 90 ? 3.461 -4.899 0.454 1.00 97.12 90 LEU A N 1
ATOM 697 C CA . LEU A 1 90 ? 4.887 -4.970 0.775 1.00 97.12 90 LEU A CA 1
ATOM 698 C C . LEU A 1 90 ? 5.486 -6.306 0.329 1.00 97.12 90 LEU A C 1
ATOM 700 O O . LEU A 1 90 ? 6.514 -6.312 -0.346 1.00 97.12 90 LEU A O 1
ATOM 704 N N . ARG A 1 91 ? 4.802 -7.415 0.638 1.00 96.31 91 ARG A N 1
ATOM 705 C CA . ARG A 1 91 ? 5.207 -8.762 0.221 1.00 96.31 91 ARG A CA 1
ATOM 706 C C . ARG A 1 91 ? 5.284 -8.879 -1.298 1.00 96.31 91 ARG A C 1
ATOM 708 O O . ARG A 1 91 ? 6.318 -9.279 -1.824 1.00 96.31 91 ARG A O 1
ATOM 715 N N . TYR A 1 92 ? 4.230 -8.458 -1.998 1.00 95.19 92 TYR A N 1
ATOM 716 C CA . TYR A 1 92 ? 4.188 -8.471 -3.459 1.00 95.19 92 TYR A CA 1
ATOM 717 C C . TYR A 1 92 ? 5.365 -7.689 -4.058 1.00 95.19 92 TYR A C 1
ATOM 719 O O . TYR A 1 92 ? 6.020 -8.155 -4.986 1.00 95.19 92 TYR A O 1
ATOM 727 N N . MET A 1 93 ? 5.661 -6.499 -3.528 1.00 94.88 93 MET A N 1
ATOM 728 C CA . MET A 1 93 ? 6.762 -5.667 -4.017 1.00 94.88 93 MET A CA 1
ATOM 729 C C . MET A 1 93 ? 8.142 -6.288 -3.756 1.00 94.88 93 MET A C 1
ATOM 731 O O . MET A 1 93 ? 9.018 -6.158 -4.614 1.00 94.88 93 MET A O 1
ATOM 735 N N . SER A 1 94 ? 8.331 -6.962 -2.616 1.00 94.56 94 SER A N 1
ATOM 736 C CA . SER A 1 94 ? 9.598 -7.619 -2.266 1.00 94.56 94 SER A CA 1
ATOM 737 C C . SER A 1 94 ? 9.840 -8.933 -3.006 1.00 94.56 94 SER A C 1
ATOM 739 O O . SER A 1 94 ? 10.986 -9.246 -3.309 1.00 94.56 94 SER A O 1
ATOM 741 N N . GLU A 1 95 ? 8.782 -9.700 -3.280 1.00 93.19 95 GLU A N 1
ATOM 742 C CA . GLU A 1 95 ? 8.867 -11.015 -3.937 1.00 93.19 95 GLU A CA 1
ATOM 743 C C . GLU A 1 95 ? 8.874 -10.912 -5.470 1.00 93.19 95 GLU A C 1
ATOM 745 O O . GLU A 1 95 ? 9.230 -11.867 -6.159 1.00 93.19 95 GLU A O 1
ATOM 750 N N . HIS A 1 96 ? 8.495 -9.759 -6.026 1.00 90.00 96 HIS A N 1
ATOM 751 C CA . HIS A 1 96 ? 8.561 -9.520 -7.462 1.00 90.00 96 HIS A CA 1
ATOM 752 C C . HIS A 1 96 ? 10.012 -9.537 -7.970 1.00 90.00 96 HIS A C 1
ATOM 754 O O . HIS A 1 96 ? 10.904 -8.964 -7.350 1.00 90.00 96 HIS A O 1
ATOM 760 N N . GLN A 1 97 ? 10.238 -10.113 -9.155 1.00 84.44 97 GLN A N 1
ATOM 761 C CA . GLN A 1 97 ? 11.542 -10.133 -9.819 1.00 84.44 97 GLN A CA 1
ATOM 762 C C . GLN A 1 97 ? 11.481 -9.320 -11.128 1.00 84.44 97 GLN A C 1
ATOM 764 O O . GLN A 1 97 ? 10.758 -9.714 -12.044 1.00 84.44 97 GLN A O 1
ATOM 769 N N . PRO A 1 98 ? 12.221 -8.201 -11.264 1.00 87.25 98 PRO A N 1
ATOM 770 C CA . PRO A 1 98 ? 13.085 -7.566 -10.260 1.00 87.25 98 PRO A CA 1
ATOM 771 C C . PRO A 1 98 ? 12.284 -6.883 -9.128 1.00 87.25 98 PRO A C 1
ATOM 773 O O . PRO A 1 98 ? 11.141 -6.488 -9.374 1.00 87.25 98 PRO A O 1
ATOM 776 N N . PRO A 1 99 ? 12.868 -6.678 -7.928 1.00 87.88 99 PRO A N 1
ATOM 777 C CA . PRO A 1 99 ? 12.167 -6.059 -6.801 1.00 87.88 99 PRO A CA 1
ATOM 778 C C . PRO A 1 99 ? 11.568 -4.688 -7.132 1.00 87.88 99 PRO A C 1
ATOM 780 O O . PRO A 1 99 ? 12.220 -3.826 -7.737 1.00 87.88 99 PRO A O 1
ATOM 783 N N . LEU A 1 100 ? 10.322 -4.463 -6.708 1.00 93.19 100 LEU A N 1
ATOM 784 C CA . LEU A 1 100 ? 9.649 -3.177 -6.884 1.00 93.19 100 LEU A CA 1
ATOM 785 C C . LEU A 1 100 ? 10.042 -2.240 -5.746 1.00 93.19 100 LEU A C 1
ATOM 787 O O . LEU A 1 100 ? 9.879 -2.553 -4.569 1.00 93.19 100 LEU A O 1
ATOM 791 N N . HIS A 1 101 ? 10.541 -1.058 -6.094 1.00 93.75 101 HIS A N 1
ATOM 792 C CA . HIS A 1 101 ? 11.093 -0.143 -5.103 1.00 93.75 101 HIS A CA 1
ATOM 793 C C . HIS A 1 101 ? 9.986 0.601 -4.344 1.00 93.75 101 HIS A C 1
ATOM 795 O O . HIS A 1 101 ? 9.104 1.236 -4.935 1.00 93.75 101 HIS A O 1
ATOM 801 N N . ILE A 1 102 ? 10.062 0.567 -3.015 1.00 96.62 102 ILE A N 1
ATOM 802 C CA . ILE A 1 102 ? 9.237 1.401 -2.140 1.00 96.62 102 ILE A CA 1
ATOM 803 C C . ILE A 1 102 ? 9.854 2.800 -2.116 1.00 96.62 102 ILE A C 1
ATOM 805 O O . ILE A 1 102 ? 11.039 2.969 -1.830 1.00 96.62 102 ILE A O 1
ATOM 809 N N . ASN A 1 103 ? 9.060 3.816 -2.443 1.00 95.75 103 ASN A N 1
ATOM 810 C CA . ASN A 1 103 ? 9.514 5.202 -2.452 1.00 95.75 103 ASN A CA 1
ATOM 811 C C . ASN A 1 103 ? 9.145 5.914 -1.136 1.00 95.75 103 ASN A C 1
ATOM 813 O O . ASN A 1 103 ? 8.532 5.349 -0.230 1.00 95.75 103 ASN A O 1
ATOM 817 N N . ARG A 1 104 ? 9.494 7.201 -1.029 1.00 96.38 104 ARG A N 1
ATOM 818 C CA . ARG A 1 104 ? 9.184 8.017 0.157 1.00 96.38 104 ARG A CA 1
ATOM 819 C C . ARG A 1 104 ? 7.685 8.065 0.490 1.00 96.38 104 ARG A C 1
ATOM 821 O O . ARG A 1 104 ? 7.344 8.162 1.665 1.00 96.38 104 ARG A O 1
ATOM 828 N N . GLU A 1 105 ? 6.807 8.036 -0.513 1.00 95.44 105 GLU A N 1
ATOM 829 C CA . GLU A 1 105 ? 5.353 7.990 -0.307 1.00 95.44 105 GLU A CA 1
ATOM 830 C C . GLU A 1 105 ? 4.939 6.655 0.325 1.00 95.44 105 GLU A C 1
ATOM 832 O O . GLU A 1 105 ? 4.245 6.667 1.341 1.00 95.44 105 GLU A O 1
ATOM 837 N N . GLY A 1 106 ? 5.437 5.531 -0.198 1.00 95.56 106 GLY A N 1
ATOM 838 C CA . GLY A 1 106 ? 5.190 4.199 0.355 1.00 95.56 106 GLY A CA 1
ATOM 839 C C . GLY A 1 106 ? 5.677 4.044 1.798 1.00 95.56 106 GLY A C 1
ATOM 840 O O . GLY A 1 106 ? 4.912 3.627 2.664 1.00 95.56 106 GLY A O 1
ATOM 841 N N . TYR A 1 107 ? 6.904 4.475 2.106 1.00 97.12 107 TYR A N 1
ATOM 842 C CA . TYR A 1 107 ? 7.409 4.434 3.486 1.00 97.12 107 TYR A CA 1
ATOM 843 C C . TYR A 1 107 ? 6.587 5.302 4.444 1.00 97.12 107 TYR A C 1
ATOM 845 O O . TYR A 1 107 ? 6.295 4.884 5.562 1.00 97.12 107 TYR A O 1
ATOM 853 N N . ARG A 1 108 ? 6.167 6.500 4.014 1.00 95.75 108 ARG A N 1
ATOM 854 C CA . ARG A 1 108 ? 5.291 7.361 4.826 1.00 95.75 108 ARG A CA 1
ATOM 855 C C . ARG A 1 108 ? 3.942 6.711 5.104 1.00 95.75 108 ARG A C 1
ATOM 857 O O . ARG A 1 108 ? 3.414 6.898 6.194 1.00 95.75 108 ARG A O 1
ATOM 864 N N . ALA A 1 109 ? 3.401 5.977 4.138 1.00 95.38 109 ALA A N 1
ATOM 865 C CA . ALA A 1 109 ? 2.155 5.248 4.308 1.00 95.38 109 ALA A CA 1
ATOM 866 C C . ALA A 1 109 ? 2.274 4.166 5.392 1.00 95.38 109 ALA A C 1
ATOM 868 O O . ALA A 1 109 ? 1.427 4.095 6.275 1.00 95.38 109 ALA A O 1
ATOM 869 N N . VAL A 1 110 ? 3.357 3.385 5.382 1.00 94.75 110 VAL A N 1
ATOM 870 C CA . VAL A 1 110 ? 3.613 2.366 6.416 1.00 94.75 110 VAL A CA 1
ATOM 871 C C . VAL A 1 110 ? 3.772 3.003 7.797 1.00 94.75 110 VAL A C 1
ATOM 873 O O . VAL A 1 110 ? 3.143 2.563 8.754 1.00 94.75 110 VAL A O 1
ATOM 876 N N . VAL A 1 111 ? 4.558 4.079 7.896 1.00 93.75 111 VAL A N 1
ATOM 877 C CA . VAL A 1 111 ? 4.771 4.791 9.167 1.00 93.75 111 VAL A CA 1
ATOM 878 C C . VAL A 1 111 ? 3.457 5.340 9.731 1.00 93.75 111 VAL A C 1
ATOM 880 O O . VAL A 1 111 ? 3.224 5.237 10.928 1.00 93.75 111 VAL A O 1
ATOM 883 N N . ARG A 1 112 ? 2.575 5.889 8.888 1.00 91.44 112 ARG A N 1
ATOM 884 C CA . ARG A 1 112 ? 1.239 6.355 9.301 1.00 91.44 112 ARG A CA 1
ATOM 885 C C . ARG A 1 112 ? 0.408 5.257 9.953 1.00 91.44 112 ARG A C 1
ATOM 887 O O . ARG A 1 112 ? -0.107 5.452 11.048 1.00 91.44 112 ARG A O 1
ATOM 894 N N . ILE A 1 113 ? 0.364 4.089 9.316 1.00 90.75 113 ILE A N 1
ATOM 895 C CA . ILE A 1 113 ? -0.369 2.924 9.821 1.00 90.75 113 ILE A CA 1
ATOM 896 C C . ILE A 1 113 ? 0.202 2.482 11.175 1.00 90.75 113 ILE A C 1
ATOM 898 O O . ILE A 1 113 ? -0.547 2.330 12.133 1.00 90.75 113 ILE A O 1
ATOM 902 N N . GLN A 1 114 ? 1.528 2.373 11.291 1.00 88.56 114 GLN A N 1
ATOM 903 C CA . GLN A 1 114 ? 2.199 1.957 12.532 1.00 88.56 114 GLN A CA 1
ATOM 904 C C . GLN A 1 114 ? 2.030 2.950 13.689 1.00 88.56 114 GLN A C 1
ATOM 906 O O . GLN A 1 114 ? 2.036 2.559 14.853 1.00 88.56 114 GLN A O 1
ATOM 911 N N . LEU A 1 115 ? 1.893 4.241 13.381 1.00 86.88 115 LEU A N 1
ATOM 912 C CA . LEU A 1 115 ? 1.622 5.282 14.372 1.00 86.88 115 LEU A CA 1
ATOM 913 C C . LEU A 1 115 ? 0.118 5.445 14.667 1.00 86.88 115 LEU A C 1
ATOM 915 O O . LEU A 1 115 ? -0.237 6.203 15.571 1.00 86.88 115 LEU A O 1
ATOM 919 N N . GLY A 1 116 ? -0.754 4.748 13.927 1.00 73.50 116 GLY A N 1
ATOM 920 C CA . GLY A 1 116 ? -2.212 4.817 14.045 1.00 73.50 116 GLY A CA 1
ATOM 921 C C . GLY A 1 116 ? -2.802 6.165 13.618 1.00 73.50 116 GLY A C 1
ATOM 922 O O . GLY A 1 116 ? -3.626 6.712 14.358 1.00 73.50 116 GLY A O 1
ATOM 923 N N . GLN A 1 117 ? -2.331 6.743 12.501 1.00 53.50 117 GLN A N 1
ATOM 924 C CA . GLN A 1 117 ? -2.683 8.095 12.017 1.00 53.50 117 GLN A CA 1
ATOM 925 C C . GLN A 1 117 ? -2.945 8.163 10.504 1.00 53.50 117 GLN A C 1
ATOM 927 O O . GLN A 1 117 ? -1.960 8.050 9.737 1.00 53.50 117 GLN A O 1
#

Organism: NCBI:txid717836

Mean predicted aligned error: 6.75 Å

pLDDT: mean 84.11, std 16.17, range [40.12, 97.44]

Secondary structure (DSSP, 8-state):
--STT-HHHHHHHHHHHHHHHH-GGGHHHHHHHHHT-------S--S-HHHHHHHHHHHHHHHHHHHTSPPSS-TTTSHHHHHHHHHHHHHHHHHSSSPPPP-HHHHHHHHHHHHT-